Protein AF-A0A534PY76-F1 (afdb_monomer_lite)

Foldseek 3Di:
DDQDDPDPPDCVPPDPVNVVNVVVVVVVLVVLVVDPNSADCQQAPAEDEDDDPDDDDPVSVVVVSVCVSNNHHYHD

Sequence (76 aa):
MAFTQRHLLGLEGVSAGEITSILDTAASFKEISERDIKKVPALRGKTVINLFYESSTRTRTSFEIAAKRLSADTVN

Structure (mmCIF, N/CA/C/O backbone):
data_AF-A0A534PY76-F1
#
_entry.id   AF-A0A534PY76-F1
#
loop_
_atom_site.group_PDB
_atom_site.id
_atom_site.type_symbol
_atom_site.label_atom_id
_atom_site.label_alt_id
_atom_site.label_comp_id
_atom_site.label_asym_id
_atom_site.label_entity_id
_atom_site.label_seq_id
_atom_site.pdbx_PDB_ins_code
_atom_site.Cartn_x
_atom_site.Cartn_y
_atom_site.Cartn_z
_atom_site.occupancy
_atom_site.B_iso_or_equiv
_atom_site.auth_seq_id
_atom_site.auth_comp_id
_atom_site.auth_asym_id
_atom_site.auth_atom_id
_atom_site.pdbx_PDB_model_num
ATOM 1 N N . MET A 1 1 ? -11.612 -3.962 14.149 1.00 59.69 1 MET A N 1
ATOM 2 C CA . MET A 1 1 ? -12.578 -4.179 13.045 1.00 59.69 1 MET A CA 1
ATOM 3 C C . MET A 1 1 ? -11.777 -4.448 11.785 1.00 59.69 1 MET A C 1
ATOM 5 O O . MET A 1 1 ? -10.710 -3.869 11.667 1.00 59.69 1 MET A O 1
ATOM 9 N N . ALA A 1 2 ? -12.232 -5.330 10.895 1.00 77.69 2 ALA A N 1
ATOM 10 C CA . ALA A 1 2 ? -11.552 -5.556 9.618 1.00 77.69 2 ALA A CA 1
ATOM 11 C C . ALA A 1 2 ? -11.819 -4.385 8.655 1.00 77.69 2 ALA A C 1
ATOM 13 O O . ALA A 1 2 ? -12.899 -3.803 8.700 1.00 77.69 2 ALA A O 1
ATOM 14 N N . PHE A 1 3 ? -10.852 -4.052 7.798 1.00 88.44 3 PHE A N 1
ATOM 15 C CA . PHE A 1 3 ? -11.027 -3.062 6.732 1.00 88.44 3 PHE A CA 1
ATOM 16 C C . PHE A 1 3 ? -12.040 -3.574 5.697 1.00 88.44 3 PHE A C 1
ATOM 18 O O . PHE A 1 3 ? -11.872 -4.680 5.181 1.00 88.44 3 PHE A O 1
ATOM 25 N N . THR A 1 4 ? -13.089 -2.799 5.404 1.00 89.50 4 THR A N 1
ATOM 26 C CA . THR A 1 4 ? -14.216 -3.272 4.569 1.00 89.50 4 THR A CA 1
ATOM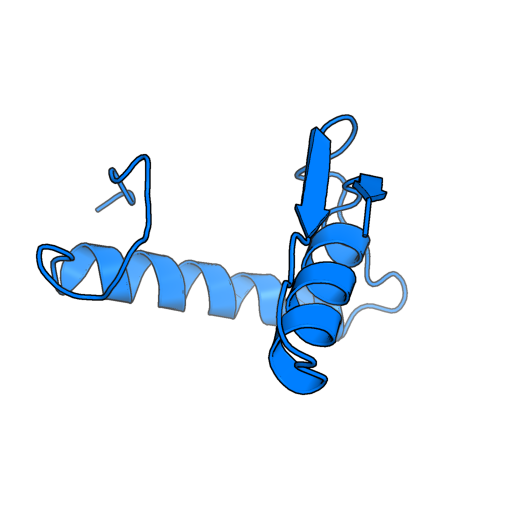 27 C C . THR A 1 4 ? -14.307 -2.614 3.196 1.00 89.50 4 THR A C 1
ATOM 29 O O . THR A 1 4 ? -15.031 -3.098 2.323 1.00 89.50 4 THR A O 1
ATOM 32 N N . GLN A 1 5 ? -13.554 -1.537 2.971 1.00 89.06 5 GLN A N 1
ATOM 33 C CA . GLN A 1 5 ? -13.639 -0.768 1.735 1.00 89.06 5 GLN A CA 1
ATOM 34 C C . GLN A 1 5 ? -13.005 -1.516 0.557 1.00 89.06 5 GLN A C 1
ATOM 36 O O . GLN A 1 5 ? -11.870 -1.988 0.625 1.00 89.06 5 GLN A O 1
ATOM 41 N N . ARG A 1 6 ? -13.719 -1.569 -0.574 1.00 91.50 6 ARG A N 1
ATOM 42 C CA . ARG A 1 6 ? -13.176 -2.099 -1.839 1.00 91.50 6 ARG A CA 1
ATOM 43 C C . ARG A 1 6 ? -12.210 -1.118 -2.510 1.00 91.50 6 ARG A C 1
ATOM 45 O O . ARG A 1 6 ? -11.248 -1.547 -3.143 1.00 91.50 6 ARG A O 1
ATOM 52 N N . HIS A 1 7 ? -12.479 0.182 -2.395 1.00 94.62 7 HIS A N 1
ATOM 53 C CA . HIS A 1 7 ? -11.696 1.255 -3.008 1.00 94.62 7 HIS A CA 1
ATOM 54 C C . HIS A 1 7 ? -11.274 2.268 -1.941 1.00 94.62 7 HIS A C 1
ATOM 56 O O . HIS A 1 7 ? -12.095 2.670 -1.122 1.00 94.62 7 HIS A O 1
ATOM 62 N N . LEU A 1 8 ? -10.010 2.701 -1.974 1.00 94.38 8 LEU A N 1
ATOM 63 C CA . LEU A 1 8 ? -9.471 3.746 -1.101 1.00 94.38 8 LEU A CA 1
ATOM 64 C C . LEU A 1 8 ? -9.130 4.974 -1.952 1.00 94.38 8 LEU A C 1
ATOM 66 O O . LEU A 1 8 ? -8.038 5.064 -2.508 1.00 94.38 8 LEU A O 1
ATOM 70 N N . LEU A 1 9 ? -10.098 5.881 -2.096 1.00 95.50 9 LEU A N 1
ATOM 71 C CA . LEU A 1 9 ? -9.973 7.099 -2.915 1.00 95.50 9 LEU A CA 1
ATOM 72 C C . LEU A 1 9 ? -9.557 8.331 -2.094 1.00 95.50 9 LEU A C 1
ATOM 74 O O . LEU A 1 9 ? -9.143 9.343 -2.648 1.00 95.50 9 LEU A O 1
ATOM 78 N N . GLY A 1 10 ? -9.662 8.237 -0.771 1.00 94.19 10 GLY A N 1
ATOM 79 C CA . GLY A 1 10 ? -9.380 9.297 0.186 1.00 94.19 10 GLY A CA 1
ATOM 80 C C . GLY A 1 10 ? -9.666 8.812 1.606 1.00 94.19 10 GLY A C 1
ATOM 81 O O . GLY A 1 10 ? -9.916 7.627 1.820 1.00 94.19 10 GLY A O 1
ATOM 82 N N . LEU A 1 11 ? -9.620 9.725 2.577 1.00 94.81 11 LEU A N 1
ATOM 83 C CA . LEU A 1 11 ? -9.923 9.419 3.983 1.00 94.81 11 LEU A CA 1
ATOM 84 C C . LEU A 1 11 ? -11.400 9.638 4.340 1.00 94.81 11 LEU A C 1
ATOM 86 O O . LEU A 1 11 ? -11.844 9.212 5.404 1.00 94.81 11 LEU A O 1
ATOM 90 N N . GLU A 1 12 ? -12.163 10.300 3.469 1.00 94.94 12 GLU A N 1
ATOM 91 C CA . GLU A 1 12 ? -13.596 10.503 3.667 1.00 94.94 12 GLU A CA 1
ATOM 92 C C . GLU A 1 12 ? -14.324 9.155 3.720 1.00 94.94 12 GLU A C 1
ATOM 94 O O . GLU A 1 12 ? -14.105 8.277 2.887 1.00 94.94 12 GLU A O 1
ATOM 99 N N . GLY A 1 13 ? -15.164 8.975 4.739 1.00 90.88 13 GLY A N 1
ATOM 100 C CA . GLY A 1 13 ? -15.881 7.721 4.967 1.00 90.88 13 GLY A CA 1
ATOM 101 C C . GLY A 1 13 ? -15.033 6.582 5.547 1.00 90.88 13 GLY A C 1
ATOM 102 O O . GLY A 1 13 ? -15.589 5.525 5.836 1.00 90.88 13 GLY A O 1
ATOM 103 N N . VAL A 1 14 ? -13.727 6.776 5.776 1.00 94.69 14 VAL A N 1
ATOM 104 C CA . VAL A 1 14 ? -12.885 5.784 6.460 1.00 94.69 14 VAL A CA 1
ATOM 105 C C . VAL A 1 14 ? -12.978 6.009 7.966 1.00 94.69 14 VAL A C 1
ATOM 107 O O . VAL A 1 14 ? -12.549 7.038 8.491 1.00 94.69 14 VAL A O 1
ATOM 110 N N . SER A 1 15 ? -13.554 5.044 8.681 1.00 95.00 15 SER A N 1
ATOM 111 C CA . SER A 1 15 ? -13.721 5.164 10.132 1.00 95.00 15 SER A CA 1
ATOM 112 C C . SER A 1 15 ? -12.377 5.099 10.868 1.00 95.00 15 SER A C 1
ATOM 114 O O . SER A 1 15 ? -11.429 4.456 10.415 1.00 95.00 15 SER A O 1
ATOM 116 N N . ALA A 1 16 ? -12.300 5.690 12.065 1.00 95.88 16 ALA A N 1
ATOM 117 C CA . ALA A 1 16 ? -11.098 5.607 12.898 1.00 95.88 16 ALA A CA 1
ATOM 118 C C . ALA A 1 16 ? -10.676 4.150 13.175 1.00 95.88 16 ALA A C 1
ATOM 120 O O . ALA A 1 16 ? -9.491 3.836 13.146 1.00 95.88 16 ALA A O 1
ATOM 121 N N . GLY A 1 17 ? -11.638 3.242 13.375 1.00 95.81 17 GLY A N 1
ATOM 122 C CA . GLY A 1 17 ? -11.355 1.820 13.589 1.00 95.81 17 GLY A CA 1
ATOM 123 C C . GLY A 1 17 ? -10.730 1.127 12.374 1.00 95.81 17 GLY A C 1
ATOM 124 O O . GLY A 1 17 ? -9.869 0.264 12.541 1.00 95.81 17 GLY A O 1
ATOM 125 N N .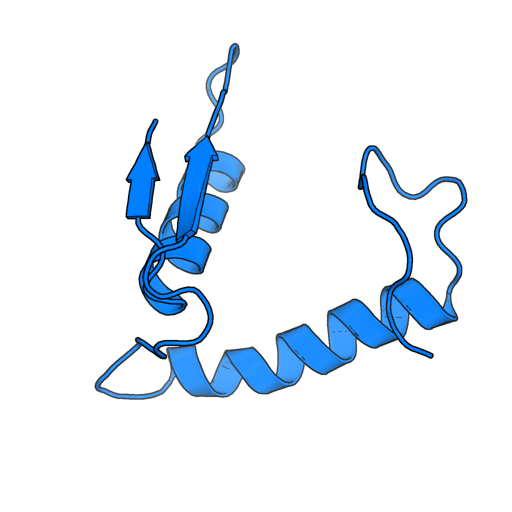 GLU A 1 18 ? -11.123 1.512 11.158 1.00 95.31 18 GLU A N 1
ATOM 126 C CA . GLU A 1 18 ? -10.513 1.015 9.919 1.00 95.31 18 GLU A CA 1
ATOM 127 C C . GLU A 1 18 ? -9.098 1.565 9.722 1.00 95.31 18 GLU A C 1
ATOM 129 O O . GLU A 1 18 ? -8.195 0.808 9.368 1.00 95.31 18 GLU A O 1
ATOM 134 N N . ILE A 1 19 ? -8.884 2.853 10.017 1.00 95.31 19 ILE A N 1
ATOM 135 C CA . ILE A 1 19 ? -7.551 3.471 9.983 1.00 95.31 19 ILE A CA 1
ATOM 136 C C . ILE A 1 19 ? -6.619 2.750 10.959 1.00 95.31 19 ILE A C 1
ATOM 138 O O . ILE A 1 19 ? -5.536 2.319 10.565 1.00 95.31 19 ILE A O 1
ATOM 142 N N . THR A 1 20 ? -7.049 2.550 12.207 1.00 96.19 20 THR A N 1
ATOM 143 C CA . THR A 1 20 ? -6.266 1.815 13.208 1.00 96.19 20 THR A CA 1
ATOM 144 C C . THR A 1 20 ? -5.955 0.3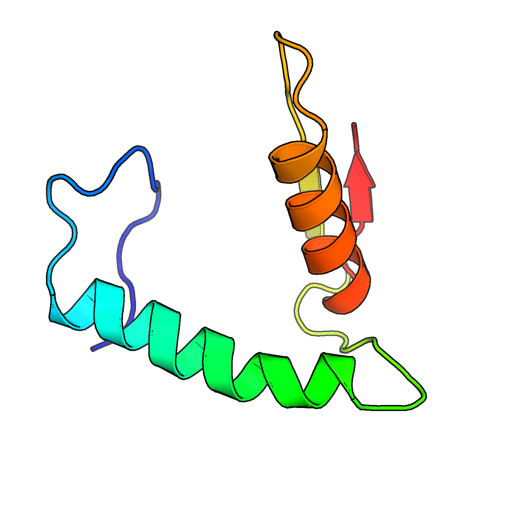96 12.739 1.00 96.19 20 THR A C 1
ATOM 146 O O . THR A 1 20 ? -4.808 -0.026 12.828 1.00 96.19 20 THR A O 1
ATOM 149 N N . SER A 1 21 ? -6.911 -0.311 12.124 1.00 95.00 21 SER A N 1
ATOM 150 C CA . SER A 1 21 ? -6.655 -1.649 11.572 1.00 95.00 21 SER A CA 1
ATOM 151 C C . SER A 1 21 ? -5.561 -1.661 10.497 1.00 95.00 21 SER A C 1
ATOM 153 O O . SER A 1 21 ? -4.789 -2.623 10.433 1.00 95.00 21 SER A O 1
ATOM 155 N N . ILE A 1 22 ? -5.482 -0.632 9.644 1.00 94.19 22 ILE A N 1
ATOM 156 C CA . ILE A 1 22 ? -4.401 -0.496 8.654 1.00 94.19 22 ILE A CA 1
ATOM 157 C C . ILE A 1 22 ? -3.063 -0.278 9.365 1.00 94.19 22 ILE A C 1
ATOM 159 O O . ILE A 1 22 ? -2.071 -0.913 9.004 1.00 94.19 22 ILE A O 1
ATOM 163 N N . LEU A 1 23 ? -3.032 0.594 10.376 1.00 95.44 23 LEU A N 1
ATOM 164 C CA . LEU A 1 23 ? -1.820 0.915 11.133 1.00 95.44 23 LEU A CA 1
ATOM 165 C C . LEU A 1 23 ? -1.286 -0.294 11.913 1.00 95.44 23 LEU A C 1
ATOM 167 O O . LEU A 1 23 ? -0.093 -0.585 11.832 1.00 95.44 23 LEU A O 1
ATOM 171 N N . ASP A 1 24 ? -2.160 -1.042 12.587 1.00 94.75 24 ASP A N 1
ATOM 172 C CA . ASP A 1 24 ? -1.801 -2.266 13.313 1.00 94.75 24 ASP A CA 1
ATOM 173 C C . ASP A 1 24 ? -1.233 -3.323 12.357 1.00 94.75 24 ASP A C 1
ATOM 175 O O . ASP A 1 24 ? -0.200 -3.946 12.619 1.00 94.75 24 ASP A O 1
ATOM 179 N N . THR A 1 25 ? -1.862 -3.474 11.187 1.00 92.69 25 THR A N 1
ATOM 180 C CA . THR A 1 25 ? -1.367 -4.370 10.137 1.00 92.69 25 THR A CA 1
ATOM 181 C C . THR A 1 25 ? 0.015 -3.917 9.662 1.00 92.69 25 THR A C 1
ATOM 183 O O . THR A 1 25 ? 0.943 -4.724 9.617 1.00 92.69 25 THR A O 1
ATOM 186 N N . ALA A 1 26 ? 0.199 -2.628 9.370 1.00 93.56 26 ALA A N 1
ATOM 187 C CA . ALA A 1 26 ? 1.480 -2.073 8.936 1.00 93.56 26 ALA A CA 1
ATOM 188 C C . ALA A 1 26 ? 2.601 -2.286 9.968 1.00 93.56 26 ALA A C 1
ATOM 190 O O 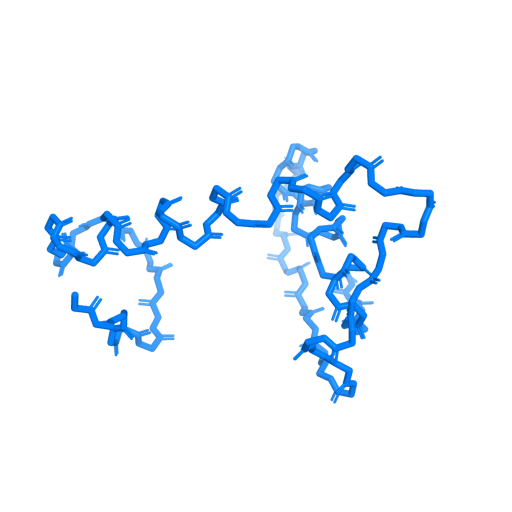. ALA A 1 26 ? 3.731 -2.589 9.577 1.00 93.56 26 ALA A O 1
ATOM 191 N N . ALA A 1 27 ? 2.293 -2.192 11.267 1.00 93.50 27 ALA A N 1
ATOM 192 C CA . ALA A 1 27 ? 3.249 -2.463 12.337 1.00 93.50 27 ALA A CA 1
ATOM 193 C C . ALA A 1 27 ? 3.789 -3.901 12.261 1.00 93.50 27 ALA A C 1
ATOM 195 O O . ALA A 1 27 ? 5.002 -4.093 12.311 1.00 93.50 27 ALA A O 1
ATOM 196 N N . SER A 1 28 ? 2.924 -4.894 12.022 1.00 89.19 28 SER A N 1
ATOM 197 C CA . SER A 1 28 ? 3.354 -6.294 11.848 1.00 89.19 28 SER A CA 1
ATOM 198 C C . SER A 1 28 ? 4.237 -6.512 10.607 1.00 89.19 28 SER A C 1
ATOM 200 O O . SER A 1 28 ? 5.165 -7.320 10.624 1.00 89.19 28 SER A O 1
ATOM 202 N N . PHE A 1 29 ? 4.022 -5.743 9.533 1.00 90.25 29 PHE A N 1
ATOM 203 C CA . PHE A 1 29 ? 4.848 -5.808 8.320 1.00 90.25 29 PHE A CA 1
ATOM 204 C C . PHE A 1 29 ? 6.222 -5.148 8.471 1.00 90.25 29 PHE A C 1
ATOM 206 O O . PHE A 1 29 ? 7.110 -5.383 7.641 1.00 90.25 29 PHE A O 1
ATOM 213 N N . LYS A 1 30 ? 6.439 -4.349 9.523 1.00 89.44 30 LYS A N 1
ATOM 214 C CA . LYS A 1 30 ? 7.745 -3.743 9.796 1.00 89.44 30 LYS A CA 1
ATOM 215 C C . LYS A 1 30 ? 8.821 -4.813 9.976 1.00 89.44 30 LYS A C 1
ATOM 217 O O . LYS A 1 30 ? 9.873 -4.705 9.349 1.00 89.44 30 LYS A O 1
ATOM 222 N N . GLU A 1 31 ? 8.514 -5.888 10.699 1.00 86.69 31 GLU A N 1
ATOM 223 C CA . GLU A 1 31 ? 9.439 -7.003 10.941 1.00 86.69 31 GLU A CA 1
ATOM 224 C C . GLU A 1 31 ? 9.937 -7.649 9.641 1.00 86.69 31 GLU A C 1
ATOM 226 O O . GLU A 1 31 ? 11.093 -8.044 9.540 1.00 86.69 31 GLU A O 1
ATOM 231 N N . ILE A 1 32 ? 9.103 -7.720 8.595 1.00 85.88 32 ILE A N 1
ATOM 232 C CA . ILE A 1 32 ? 9.508 -8.276 7.289 1.00 85.88 32 ILE A CA 1
ATOM 233 C C . ILE A 1 32 ? 10.621 -7.441 6.650 1.00 85.88 32 ILE A C 1
ATOM 235 O O . ILE A 1 32 ? 11.445 -7.970 5.906 1.00 85.88 32 ILE A O 1
ATOM 239 N N . SER A 1 33 ? 10.676 -6.143 6.948 1.00 81.62 33 SER A N 1
ATOM 240 C CA . SER A 1 33 ? 11.725 -5.254 6.439 1.00 81.62 33 SER A CA 1
ATOM 241 C C . SER A 1 33 ? 13.075 -5.464 7.130 1.00 81.62 33 SER A C 1
ATOM 243 O O . SER A 1 33 ? 14.099 -5.092 6.553 1.00 81.62 33 SER A O 1
ATOM 245 N N . GLU A 1 34 ? 13.066 -6.046 8.331 1.00 86.81 34 GLU A N 1
ATOM 246 C CA . GLU A 1 34 ? 14.240 -6.291 9.179 1.00 86.81 34 GLU A CA 1
ATOM 247 C C . GLU A 1 34 ? 14.839 -7.692 8.963 1.00 86.81 34 GLU A C 1
ATOM 249 O O . GLU A 1 34 ? 15.990 -7.927 9.315 1.00 86.81 34 GLU A O 1
ATOM 254 N N . ARG A 1 35 ? 14.099 -8.608 8.325 1.00 88.31 35 ARG A N 1
ATOM 255 C CA . ARG A 1 35 ? 14.581 -9.950 7.956 1.00 88.31 35 ARG A CA 1
ATOM 256 C C . ARG A 1 35 ? 15.642 -9.894 6.852 1.00 88.31 35 ARG A C 1
ATOM 258 O O . ARG A 1 35 ? 15.590 -9.031 5.972 1.00 88.31 35 ARG A O 1
ATOM 265 N N . ASP A 1 36 ? 16.513 -10.903 6.818 1.00 88.06 36 ASP A N 1
ATOM 266 C CA . ASP A 1 36 ? 17.459 -11.121 5.710 1.00 88.06 36 ASP A CA 1
ATOM 267 C C . ASP A 1 36 ? 16.715 -11.316 4.383 1.00 88.06 36 ASP A C 1
ATOM 269 O O . ASP A 1 36 ? 17.020 -10.697 3.361 1.00 88.06 36 ASP A O 1
ATOM 273 N N . ILE A 1 37 ? 15.660 -12.136 4.424 1.00 89.25 37 ILE A N 1
ATOM 274 C CA . ILE A 1 37 ? 14.739 -12.337 3.309 1.00 89.25 37 ILE A CA 1
ATOM 275 C C . ILE A 1 37 ? 13.532 -11.423 3.504 1.00 89.25 37 ILE A C 1
ATOM 277 O O . ILE A 1 37 ? 12.574 -11.745 4.207 1.00 89.25 37 ILE A O 1
ATOM 281 N N . LYS A 1 38 ? 13.553 -10.283 2.813 1.00 90.19 38 LYS A N 1
ATOM 282 C CA . LYS A 1 38 ? 12.505 -9.247 2.862 1.00 90.19 38 LYS A CA 1
ATOM 283 C C . LYS A 1 38 ? 11.292 -9.586 1.991 1.00 90.19 38 LYS A C 1
ATOM 285 O O . LYS A 1 38 ? 10.767 -8.716 1.298 1.00 90.19 38 LYS A O 1
ATOM 290 N N . LYS A 1 39 ? 10.895 -10.859 1.942 1.00 91.44 39 LYS A N 1
ATOM 291 C CA . LYS A 1 39 ? 9.782 -11.338 1.115 1.00 91.44 39 LYS A CA 1
ATOM 292 C C . LYS A 1 39 ? 8.893 -12.300 1.886 1.00 91.44 39 LYS A C 1
ATOM 294 O O . LYS A 1 39 ? 9.383 -13.200 2.560 1.00 91.44 39 LYS A O 1
ATOM 299 N N . VAL A 1 40 ? 7.587 -12.144 1.715 1.00 92.94 40 VAL A N 1
ATOM 300 C CA . VAL A 1 40 ? 6.561 -13.087 2.168 1.00 92.94 40 VAL A CA 1
ATOM 301 C C . VAL A 1 40 ? 5.616 -13.403 1.009 1.00 92.94 40 VAL A C 1
ATOM 303 O O . VAL A 1 40 ? 5.368 -12.523 0.185 1.00 92.94 40 VAL A O 1
ATOM 306 N N . PRO A 1 41 ? 5.072 -14.626 0.898 1.00 94.31 41 PRO A N 1
ATOM 307 C CA . PRO A 1 41 ? 4.258 -15.037 -0.249 1.00 94.31 41 PRO A CA 1
ATOM 308 C C . PRO A 1 41 ? 2.785 -14.591 -0.153 1.00 94.31 41 PRO A C 1
ATOM 310 O O . PRO A 1 41 ? 1.916 -15.235 -0.732 1.00 94.31 41 PRO A O 1
ATOM 313 N N . ALA A 1 42 ? 2.490 -13.511 0.579 1.00 93.06 42 ALA A N 1
ATOM 314 C CA . ALA A 1 42 ? 1.123 -13.098 0.910 1.00 93.06 42 ALA A CA 1
ATOM 315 C C . ALA A 1 42 ? 0.269 -12.745 -0.322 1.00 93.06 42 ALA A C 1
ATOM 317 O O . ALA A 1 42 ? -0.937 -12.975 -0.316 1.00 93.06 42 ALA A O 1
ATOM 318 N N . LEU A 1 43 ? 0.887 -12.216 -1.382 1.00 96.31 43 LEU A N 1
ATOM 319 C CA . LEU A 1 43 ? 0.226 -11.829 -2.632 1.00 96.31 43 LEU A CA 1
ATOM 320 C C . LEU A 1 43 ? 0.773 -12.599 -3.844 1.00 96.31 43 LEU A C 1
ATOM 322 O O . LEU A 1 43 ? 0.692 -12.123 -4.975 1.00 96.31 43 LEU A O 1
ATOM 326 N N . ARG A 1 44 ? 1.330 -13.797 -3.633 1.00 96.75 44 ARG A N 1
ATOM 327 C CA . ARG A 1 44 ? 1.870 -14.611 -4.729 1.00 96.75 44 ARG A CA 1
ATOM 328 C C . ARG A 1 44 ? 0.794 -14.905 -5.780 1.00 96.75 44 ARG A C 1
ATOM 330 O O . ARG A 1 44 ? -0.299 -15.357 -5.444 1.00 96.75 44 ARG A O 1
ATOM 337 N N . GLY A 1 45 ? 1.118 -14.663 -7.051 1.00 97.00 45 GLY A N 1
ATOM 338 C CA . GLY A 1 45 ? 0.184 -14.828 -8.171 1.00 97.00 45 GLY A CA 1
ATOM 339 C C . GLY A 1 45 ? -0.852 -13.705 -8.294 1.00 97.00 45 GLY A C 1
ATOM 340 O O . GLY A 1 45 ? -1.832 -13.855 -9.023 1.00 97.00 45 GLY A O 1
ATOM 341 N N . LYS A 1 46 ? -0.677 -12.594 -7.568 1.00 97.94 46 LYS A N 1
ATOM 342 C CA . LYS A 1 46 ? -1.436 -11.354 -7.765 1.00 97.94 46 LYS A CA 1
ATOM 343 C C . LYS A 1 46 ? -0.572 -10.340 -8.504 1.00 97.94 46 LYS A C 1
ATOM 345 O O . LYS A 1 46 ? 0.618 -10.219 -8.227 1.00 97.94 46 LYS A O 1
ATOM 350 N N . THR A 1 47 ? -1.202 -9.578 -9.392 1.00 97.75 47 THR A N 1
ATOM 351 C CA . THR A 1 47 ? -0.563 -8.494 -10.143 1.00 97.75 47 THR A CA 1
ATOM 352 C C . THR A 1 47 ? -1.032 -7.143 -9.611 1.00 97.75 47 THR A C 1
ATOM 354 O O . THR A 1 47 ? -2.231 -6.921 -9.448 1.00 97.75 47 THR A O 1
ATOM 357 N N . VAL A 1 48 ? -0.087 -6.240 -9.358 1.00 97.75 48 VAL A N 1
ATOM 358 C CA . VAL A 1 48 ? -0.315 -4.844 -8.970 1.00 97.75 48 VAL A CA 1
ATOM 359 C C . VAL A 1 48 ? 0.113 -3.949 -10.128 1.00 97.75 48 VAL A C 1
ATOM 361 O O . VAL A 1 48 ? 1.243 -4.044 -10.605 1.00 97.75 48 VAL A O 1
ATOM 364 N N . ILE A 1 49 ? -0.790 -3.082 -10.581 1.00 97.69 49 ILE A N 1
ATOM 365 C CA . ILE A 1 49 ? -0.533 -2.136 -11.671 1.00 97.69 49 ILE A CA 1
ATOM 366 C C . ILE A 1 49 ? -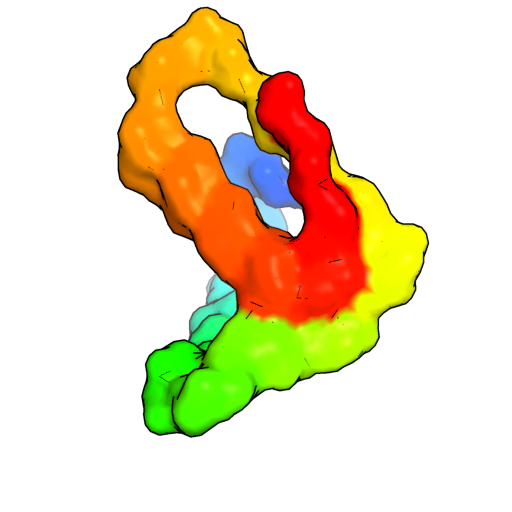0.382 -0.734 -11.077 1.00 97.69 49 ILE A C 1
ATOM 368 O O . ILE A 1 49 ? -1.298 -0.234 -10.425 1.00 97.69 49 ILE A O 1
ATOM 372 N N . ASN A 1 50 ? 0.760 -0.097 -11.322 1.00 96.38 50 ASN A N 1
ATOM 373 C CA . ASN A 1 50 ? 1.076 1.258 -10.879 1.00 96.38 50 ASN A CA 1
ATOM 374 C C . ASN A 1 50 ? 0.827 2.264 -12.012 1.00 96.38 50 ASN A C 1
ATOM 376 O O . ASN A 1 50 ? 1.753 2.638 -12.724 1.00 96.38 50 ASN A O 1
ATOM 380 N N . LEU A 1 51 ? -0.409 2.740 -12.166 1.00 96.81 51 LEU A N 1
ATOM 381 C CA . LEU A 1 51 ? -0.760 3.705 -13.214 1.00 96.81 51 LEU A CA 1
ATOM 382 C C . LEU A 1 51 ? -0.561 5.156 -12.740 1.00 96.81 51 LEU A C 1
ATOM 384 O O . LEU A 1 51 ? -1.386 5.688 -11.999 1.00 96.81 51 LEU A O 1
ATOM 388 N N . PHE A 1 52 ? 0.518 5.806 -13.187 1.00 95.69 52 PHE A N 1
ATOM 389 C CA . PHE A 1 52 ? 0.837 7.205 -12.868 1.00 95.69 52 PHE A CA 1
ATOM 390 C C . PHE A 1 52 ? 0.866 8.070 -14.138 1.00 95.69 52 PHE A C 1
ATOM 392 O O . PHE A 1 52 ? 1.747 7.899 -14.976 1.00 95.69 52 PHE A O 1
ATOM 399 N N . TYR A 1 53 ? -0.059 9.029 -14.254 1.00 96.75 53 TYR A N 1
ATOM 400 C CA . TYR A 1 53 ? -0.065 10.029 -15.339 1.00 96.75 53 TYR A CA 1
ATOM 401 C C . TYR A 1 53 ? 0.917 11.182 -15.097 1.00 96.75 53 TYR A C 1
ATOM 403 O O . TYR A 1 53 ? 1.356 11.840 -16.036 1.00 96.75 53 TYR A O 1
ATOM 411 N N . GLU A 1 54 ? 1.282 11.404 -13.837 1.00 97.31 54 GLU A N 1
ATOM 412 C CA . GLU A 1 54 ? 2.228 12.427 -13.406 1.00 97.31 54 GLU A CA 1
ATOM 413 C C . GLU A 1 54 ? 3.407 11.774 -12.681 1.00 97.31 54 GLU A C 1
ATOM 415 O O . GLU A 1 54 ? 3.261 10.761 -11.987 1.00 97.31 54 GLU A O 1
ATOM 420 N N . SER A 1 55 ? 4.600 12.354 -12.820 1.00 95.31 55 SER A N 1
ATOM 421 C CA . SER A 1 55 ? 5.800 11.809 -12.189 1.00 95.31 55 SER A CA 1
ATOM 422 C C . SER A 1 55 ? 5.701 11.880 -10.662 1.00 95.31 55 SER A C 1
ATOM 424 O O . SER A 1 55 ? 5.635 12.966 -10.090 1.00 95.31 55 SER A O 1
ATOM 426 N N . SER A 1 56 ? 5.773 10.728 -9.991 1.00 96.38 56 SER A N 1
ATOM 427 C CA . SER A 1 56 ? 5.820 10.650 -8.529 1.00 96.38 56 SER A CA 1
ATOM 428 C C . SER A 1 56 ? 6.848 9.627 -8.062 1.00 96.38 56 SER A C 1
ATOM 430 O O . SER A 1 56 ? 6.654 8.417 -8.175 1.00 96.38 56 SER A O 1
ATOM 432 N N . THR A 1 57 ? 7.961 10.110 -7.507 1.00 95.75 57 THR A N 1
ATOM 433 C CA . THR A 1 57 ? 9.067 9.240 -7.084 1.00 95.75 57 THR A CA 1
ATOM 434 C C . THR A 1 57 ? 8.713 8.446 -5.833 1.00 95.75 57 THR A C 1
ATOM 436 O O . THR A 1 57 ? 8.846 7.223 -5.822 1.00 95.75 57 THR A O 1
ATOM 439 N N . ARG A 1 58 ? 8.246 9.121 -4.773 1.00 97.25 58 ARG A N 1
ATOM 440 C CA . ARG A 1 58 ? 8.014 8.479 -3.468 1.00 97.25 58 ARG A CA 1
ATOM 441 C C . ARG A 1 58 ? 6.870 7.475 -3.530 1.00 97.25 58 ARG A C 1
ATOM 443 O O . ARG A 1 58 ? 7.049 6.351 -3.076 1.00 97.25 58 ARG A O 1
ATOM 450 N N . THR A 1 59 ? 5.741 7.862 -4.120 1.00 96.25 59 THR A N 1
ATOM 451 C CA . THR A 1 59 ? 4.542 7.020 -4.173 1.00 96.25 59 THR A CA 1
ATOM 452 C C . THR A 1 59 ? 4.759 5.804 -5.065 1.00 96.25 59 THR A C 1
ATOM 454 O O . THR A 1 59 ? 4.542 4.684 -4.621 1.00 96.25 59 THR A O 1
ATOM 457 N N . ARG A 1 60 ? 5.264 5.979 -6.294 1.00 96.19 60 ARG A N 1
ATOM 458 C CA . ARG A 1 60 ? 5.501 4.839 -7.193 1.00 96.19 60 ARG A CA 1
ATOM 459 C C . ARG A 1 60 ? 6.486 3.840 -6.585 1.00 96.19 60 ARG A C 1
ATOM 461 O O . ARG A 1 60 ? 6.212 2.646 -6.536 1.00 96.19 60 ARG A O 1
ATOM 468 N N . THR A 1 61 ? 7.604 4.344 -6.058 1.00 96.00 61 THR A N 1
ATOM 469 C CA . THR A 1 61 ? 8.649 3.497 -5.466 1.00 96.00 61 THR A CA 1
ATOM 470 C C . THR A 1 61 ? 8.147 2.751 -4.231 1.00 96.00 61 THR A C 1
ATOM 472 O O . THR A 1 61 ? 8.451 1.572 -4.068 1.00 96.00 61 THR A O 1
ATOM 475 N N . SER A 1 62 ? 7.370 3.398 -3.354 1.00 96.25 62 SER A N 1
ATOM 476 C CA . SER A 1 62 ? 6.870 2.741 -2.143 1.00 96.25 62 SER A CA 1
ATOM 477 C C . SER A 1 62 ? 5.877 1.620 -2.460 1.00 96.25 62 SER A C 1
ATOM 479 O O . SER A 1 62 ? 6.004 0.536 -1.888 1.00 96.25 62 SER A O 1
ATOM 481 N N . PHE A 1 63 ? 4.954 1.835 -3.403 1.00 96.69 63 PHE A N 1
ATOM 482 C CA . PHE A 1 63 ? 4.009 0.807 -3.854 1.00 96.69 63 PHE A CA 1
ATOM 483 C C . PHE A 1 63 ? 4.720 -0.368 -4.532 1.00 96.69 63 PHE A C 1
ATOM 485 O O . PHE A 1 63 ? 4.427 -1.525 -4.227 1.00 96.69 63 PHE A O 1
ATOM 492 N N . GLU A 1 64 ? 5.706 -0.094 -5.387 1.00 95.88 64 GLU A N 1
ATOM 493 C CA . GLU A 1 64 ? 6.491 -1.139 -6.047 1.00 95.88 64 GLU A CA 1
ATOM 494 C C . GLU A 1 64 ? 7.293 -1.984 -5.040 1.00 95.88 64 GLU A C 1
ATOM 496 O O . GLU A 1 64 ? 7.303 -3.216 -5.117 1.00 95.88 64 GLU A O 1
ATOM 501 N N . ILE A 1 65 ? 7.930 -1.345 -4.051 1.00 94.88 65 ILE A N 1
ATOM 502 C CA . ILE A 1 65 ? 8.650 -2.047 -2.979 1.00 94.88 65 ILE A CA 1
ATOM 503 C C . ILE A 1 65 ? 7.686 -2.898 -2.148 1.00 94.88 65 ILE A C 1
ATOM 505 O O . ILE A 1 65 ? 7.997 -4.055 -1.860 1.00 94.88 65 ILE A O 1
ATOM 509 N N . ALA A 1 66 ? 6.531 -2.352 -1.761 1.00 95.81 66 ALA A N 1
ATOM 510 C CA . ALA A 1 66 ? 5.539 -3.079 -0.975 1.00 95.81 66 ALA A CA 1
ATOM 511 C C . ALA A 1 66 ? 5.047 -4.332 -1.718 1.00 95.81 66 ALA A C 1
ATOM 513 O O . ALA A 1 66 ? 5.100 -5.428 -1.162 1.00 95.81 66 ALA A O 1
ATOM 514 N N . ALA A 1 67 ? 4.677 -4.203 -2.994 1.00 96.25 67 ALA A N 1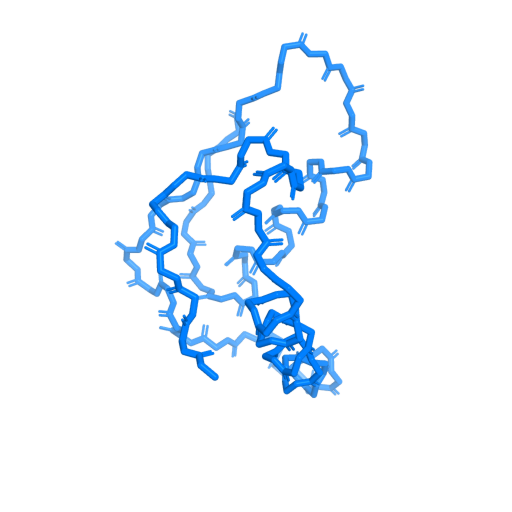
ATOM 515 C CA . ALA A 1 67 ? 4.252 -5.324 -3.830 1.00 96.25 67 ALA A CA 1
ATOM 516 C C . ALA A 1 67 ? 5.334 -6.418 -3.926 1.00 96.25 67 ALA A C 1
ATOM 518 O O . ALA A 1 67 ? 5.058 -7.590 -3.663 1.00 96.25 67 ALA A O 1
ATOM 519 N N . LYS A 1 68 ? 6.595 -6.034 -4.180 1.00 93.94 68 LYS A N 1
ATOM 520 C CA . LYS A 1 68 ? 7.736 -6.967 -4.236 1.00 93.94 68 LYS A CA 1
ATOM 521 C C . LYS A 1 68 ? 7.975 -7.702 -2.915 1.00 93.94 68 LYS A C 1
ATOM 523 O O . LYS A 1 68 ? 8.272 -8.898 -2.927 1.00 93.94 68 LYS A O 1
ATOM 528 N N . ARG A 1 69 ? 7.845 -7.015 -1.774 1.00 94.88 69 ARG A N 1
ATOM 529 C CA . ARG A 1 69 ? 7.971 -7.629 -0.437 1.00 94.88 69 ARG A CA 1
ATOM 530 C C . ARG A 1 69 ? 6.846 -8.621 -0.150 1.00 94.88 69 ARG A C 1
ATOM 532 O O . ARG A 1 69 ? 7.062 -9.592 0.565 1.00 94.88 69 ARG A O 1
ATOM 539 N N . LEU A 1 70 ? 5.673 -8.418 -0.737 1.00 95.69 70 LEU A N 1
ATOM 540 C CA . LEU A 1 70 ? 4.532 -9.330 -0.628 1.00 95.69 70 LEU A CA 1
ATOM 541 C C . LEU A 1 70 ? 4.503 -10.403 -1.729 1.00 95.69 70 LEU A C 1
ATOM 543 O O . LEU A 1 70 ? 3.549 -11.175 -1.810 1.00 95.69 70 LEU A O 1
ATOM 547 N N . SER A 1 71 ? 5.564 -10.491 -2.540 1.00 96.19 71 SER A N 1
ATOM 548 C CA . SER A 1 71 ? 5.701 -11.429 -3.662 1.00 96.19 71 SER A CA 1
ATOM 549 C C . SER A 1 71 ? 4.622 -11.282 -4.743 1.00 96.19 71 SER A C 1
ATOM 551 O O . SER A 1 71 ? 4.287 -12.267 -5.400 1.00 96.19 71 SER A O 1
ATOM 553 N N . ALA A 1 72 ? 4.082 -10.073 -4.915 1.00 97.75 72 ALA A N 1
ATOM 554 C CA . ALA A 1 72 ? 3.208 -9.738 -6.032 1.00 97.75 72 ALA A CA 1
ATOM 555 C C . ALA A 1 72 ? 4.027 -9.372 -7.279 1.00 97.75 72 ALA A C 1
ATOM 557 O O . ALA A 1 72 ? 5.128 -8.821 -7.171 1.00 97.75 72 ALA A O 1
ATOM 558 N N . ASP A 1 73 ? 3.457 -9.623 -8.454 1.00 96.94 73 ASP A N 1
ATOM 559 C CA . ASP A 1 73 ? 3.990 -9.141 -9.725 1.00 96.94 73 ASP A CA 1
ATOM 560 C C . ASP A 1 73 ? 3.613 -7.666 -9.913 1.00 96.94 73 ASP A C 1
ATOM 562 O O . ASP A 1 73 ? 2.502 -7.259 -9.573 1.00 96.94 73 ASP A O 1
ATOM 566 N N . THR A 1 74 ? 4.519 -6.850 -10.452 1.00 96.38 74 THR A N 1
ATOM 567 C CA . THR A 1 74 ? 4.284 -5.410 -10.663 1.00 96.38 74 THR A CA 1
ATOM 568 C C . THR A 1 74 ? 4.351 -5.042 -12.136 1.00 96.38 74 THR A C 1
ATOM 570 O O . THR A 1 74 ? 5.310 -5.414 -12.811 1.00 96.38 74 THR A O 1
ATOM 573 N N . VAL A 1 75 ? 3.387 -4.248 -12.598 1.00 96.06 75 VAL A N 1
ATOM 574 C CA . VAL A 1 75 ? 3.381 -3.609 -13.922 1.00 96.06 75 VAL A CA 1
ATOM 575 C C . VAL A 1 75 ? 3.364 -2.097 -13.714 1.00 96.06 75 VAL A C 1
ATOM 577 O O . VAL A 1 75 ? 2.594 -1.608 -12.887 1.00 96.06 75 VAL A O 1
ATOM 580 N N . ASN A 1 76 ? 4.222 -1.371 -14.426 1.00 86.19 76 ASN A N 1
ATOM 581 C CA . ASN A 1 76 ? 4.349 0.086 -14.339 1.00 86.19 76 ASN A CA 1
ATOM 582 C C . ASN A 1 76 ? 3.992 0.735 -15.672 1.00 86.19 76 ASN A C 1
ATOM 584 O O . ASN A 1 76 ? 4.278 0.094 -16.709 1.00 86.19 76 ASN A O 1
#

Secondary structure (DSSP, 8-state):
-----S--SSSTT--HHHHHHHHHHHHHHHHHHHSSS----TTTT-EEE---SS--HHHHHHHHHHHHHTT-EEE-

pLDDT: mean 93.25, std 5.49, range [59.69, 97.94]

Radius of gyration: 13.88 Å; chains: 1; bounding box: 33×28×29 Å

=== Feature glossary ===
Annotated list of the representations used here:

Nearest PDB structures. The Foldseek neighbor list gives the closest experimentally determined structures in the PDB, ranked by structural alignment. TM-score near 1 means near-identical fold; near 0.3 means only rough topology match. This is how one finds what a novel AlphaFold prediction most resembles in the solved-structure universe.

Foldseek 3Di. Foldseek's 3Di representation compresses backbone geometry into a per-residue letter drawn from a learned twenty-state alphabet. It captures the tertiary interaction pattern around each residue — which residues are packed against it in space, regardless of where they are in sequence.

Radius of gyration, Cα contacts, bounding box. Radius of gyration (Rg) is the root-mean-square distance of Cα atoms from their centroid — a single number for overall size and compactness. A globular domain of N residues has Rg ≈ 2.2·N^0.38 Å; an extended or disordered chain has a much larger Rg. The Cα contact count is the number of residue pairs whose Cα atoms are within 8 Å and are more than four positions apart in sequence — a standard proxy for tertiary packing density. The bounding box is the smallest axis-aligned box enclosing all Cα atoms.

InterPro / GO / CATH / organism. The annotation block draws on four external resources. InterPro: which protein families and domains the sequence belongs to. GO: standardized terms for what the protein does, what process it participates in, and where in the cell it acts. CATH: which structural fold it has in the CATH hierarchy. Organism: the species of origin.

mmCIF coordinates. The mmCIF block holds the 3D Cartesian coordinates of each backbone atom (N, Cα, C, O) in ångströms. mmCIF is the PDB's canonical archive format — a tagged-loop text representation of the atomic model.

pLDDT. pLDDT is the predicted lDDT-Cα score: AlphaFold's confidence that the local environment of each residue (all inter-atomic distances within 15 Å) is correctly placed. It is a per-residue number between 0 and 100, with higher meaning more reliable.

Backbone torsions (φ/ψ). φ (phi) and ψ (psi) are the two rotatable backbone dihedrals per residue: φ is the C(i-1)–N–Cα–C torsion, ψ is the N–Cα–C–N(i+1) torsion, both in degrees on (−180°, 180°]. α-helical residues cluster near (−60°, −45°); β-strand residues near (−120°, +130°). A Ramachandran plot is simply a scatter of (φ, ψ) for every residue.

B-factor. For experimental (PDB) structures, the B-factor (temperature factor) quantifies the positional spread of each atom in the crystal — a combination of thermal vibration and static disorder — in units of Å². High B-factors mark flexible loops or poorly resolved regions; low B-factors mark the rigid, well-ordered core.

Secondary structure (3-state, P-SEA). SS3 is a coarse helix/strand/coil call (letters a/b/c) made by the P-SEA algorithm from inter-Cα distances and dihedrals. It is less detailed than DSSP but needs only Cα positions.

Predicted aligned error. Predicted aligned error is AlphaFold's pairwise confidence. Unlike pLDDT (per-residue), PAE is per-residue-pair and captures whether two parts of the structure are correctly placed relative to each other. Units are ångströms of expected positional error.

Solvent-accessible surface area. Solvent-accessible surface area (SASA) is the area in Å² traced out by the centre of a 1.4 Å probe sphere (a water molecule) rolled over the protein's van der Waals surface (Shrake–Rupley / Lee–Richards construction). Buried residues have near-zero SASA; fully exposed residues can exceed 200 Å². The total SASA scales roughly with the number of surface residues.

Secondary structure (8-state, DSSP). The SS8 string is DSSP's per-residue secondary-structure call. α-helix (H) means an i→i+4 H-bond ladder; β-strand (E) means the residue participates in a β-sheet; 3₁₀ (G) and π (I) are tighter and wider helices; T/S are turns/bends; '-' is loop.

Rendered structure images. Structure images are PyMOL renders from six orthogonal camera directions. Cartoon representation draws helices as coils and strands as arrows; sticks shows the backbone as bonds; surface shows the solvent-excluded envelope. Rainbow coloring maps sequence position to hue (blue→red, N→C); chain coloring assigns a distinct color per polypeptide.

Sequence. The amino-acid sequence is the protein's primary structure: the linear order of residues from the N-terminus to the C-terminus, written in one-letter code. Everything else here — the 3D coordinates, the secondary structure, the domain annotations — is ultimately a consequence of this string.

Contact-map, Ramachandran, and PAE plots. Three diagnostic plots accompany the record. The Cα contact map visualizes the tertiary structure as a 2D adjacency matrix (8 Å cutoff, sequence-local contacts suppressed). The Ramachandran plot shows the distribution of backbone (φ, ψ) torsions, with points in the α and β basins reflecting secondary structure content. The PAE plot shows AlphaFold's inter-residue confidence as a color matrix.